Protein AF-A0AAN5D1J2-F1 (afdb_monomer_lite)

Foldseek 3Di:
DQPPPPDQADQDPDFQQQQAPFEEEEDEPQQDDPDVPDHGRCRPVVVVCVSNHYHYDDCVQCVCVDPPHPDPDHDPGQEYEYALRDDVVSVVVCVVVNHYYFYVSQVVSCNRNVHRDDCPPDLNRHRHSVDDDPPPPPPPDD

InterPro domains:
  IPR036420 BRCT domain superfamily [G3DSA:3.40.50.10190] (10-128)
  IPR036420 BRCT domain superfamily [SSF52113] (38-128)
  IPR047250 TP53-binding protein 1-like, second BRCT domain [cd17724] (18-114)
  IPR047252 TP53-binding protein 1-like [PTHR15321] (21-128)

Secondary structure (DSSP, 8-state):
--TTT-PPPPPPSSTT-TTTT-EEEEE-S--S-SSTTPPPHHHHHHHHHHHTT-EEEPTHHHHTT-TT----SPPS-SEEEE-TTS-HHHHHHHHHTT-EEE-HHHHHHHHHHTS---TTSSGGGSTTTTS-----------

pLDDT: mean 77.27, std 15.42, range [40.62, 95.0]

Organism: NCBI:txid1317129

Sequence (142 aa):
MGLLNGVIYPLPDVRGKLLVGRSIMVHSRMALPIKRGSTGFMQIWSPIVEWLGARVVSDTSLADWTPASNVTSLPDFEILLTDSSCPPEIVKKLKRARKEVVSSEWLIQSIIMGSCPDCSAHRRFRYDSGIEPAKKRTSRSR

Structure (mmCIF, N/CA/C/O backbone):
data_AF-A0AAN5D1J2-F1
#
_entry.id   AF-A0AAN5D1J2-F1
#
loop_
_atom_site.group_PDB
_atom_site.id
_atom_site.type_symbol
_atom_site.label_atom_id
_atom_site.label_alt_id
_atom_site.label_comp_id
_atom_site.label_asym_id
_atom_site.label_entity_id
_atom_site.label_seq_id
_atom_site.pdbx_PDB_ins_code
_atom_site.Cartn_x
_atom_site.Cartn_y
_atom_site.Cartn_z
_atom_site.occupancy
_atom_site.B_iso_or_equiv
_atom_site.auth_seq_id
_atom_site.auth_comp_id
_atom_site.auth_asym_id
_atom_site.auth_atom_id
_atom_site.pdbx_PDB_model_num
ATOM 1 N N . MET A 1 1 ? 14.492 -13.643 -7.191 1.00 53.06 1 MET A N 1
ATOM 2 C CA . MET A 1 1 ? 15.290 -13.179 -6.033 1.00 53.06 1 MET A CA 1
ATOM 3 C C . MET A 1 1 ? 14.499 -12.101 -5.308 1.00 53.06 1 MET A C 1
ATOM 5 O O . MET A 1 1 ? 14.251 -11.062 -5.906 1.00 53.06 1 MET A O 1
ATOM 9 N N . GLY A 1 2 ? 14.066 -12.347 -4.072 1.00 59.50 2 GLY A N 1
ATOM 10 C CA . GLY A 1 2 ? 13.480 -11.350 -3.183 1.00 59.50 2 GLY A CA 1
ATOM 11 C C . GLY A 1 2 ? 14.524 -10.298 -2.847 1.00 59.50 2 GLY A C 1
ATOM 12 O O . GLY A 1 2 ? 15.579 -10.626 -2.304 1.00 59.50 2 GLY A O 1
ATOM 13 N N . LEU A 1 3 ? 14.248 -9.035 -3.178 1.00 62.56 3 LEU A N 1
ATOM 14 C CA . LEU A 1 3 ? 15.239 -7.958 -3.028 1.00 62.56 3 LEU A CA 1
ATOM 15 C C . LEU A 1 3 ? 15.596 -7.691 -1.558 1.00 62.56 3 LEU A C 1
ATOM 17 O O . LEU A 1 3 ? 16.612 -7.060 -1.283 1.00 62.56 3 LEU A O 1
ATOM 21 N N . LEU A 1 4 ? 14.762 -8.149 -0.617 1.00 72.50 4 LEU A N 1
ATOM 22 C CA . LEU A 1 4 ? 14.917 -7.866 0.812 1.00 72.50 4 LEU A CA 1
ATOM 23 C C . LEU A 1 4 ? 15.449 -9.043 1.630 1.00 72.50 4 LEU A C 1
ATOM 25 O O . LEU A 1 4 ? 15.987 -8.819 2.709 1.00 72.50 4 LEU A O 1
ATOM 29 N N . ASN A 1 5 ? 15.311 -10.277 1.142 1.00 72.62 5 ASN A N 1
ATOM 30 C CA . ASN A 1 5 ? 15.690 -11.477 1.893 1.00 72.62 5 ASN A CA 1
ATOM 31 C C . ASN A 1 5 ? 16.656 -12.408 1.144 1.00 72.62 5 ASN A C 1
ATOM 33 O O . ASN A 1 5 ? 17.066 -13.418 1.704 1.00 72.62 5 ASN A O 1
ATOM 37 N N . GLY A 1 6 ? 17.010 -12.097 -0.108 1.00 70.31 6 GLY A N 1
ATOM 38 C CA . GLY A 1 6 ? 17.934 -12.905 -0.909 1.00 70.31 6 GLY A CA 1
ATOM 39 C C . GLY A 1 6 ? 17.389 -14.277 -1.324 1.00 70.31 6 GLY A C 1
ATOM 40 O O . GLY A 1 6 ? 18.133 -15.077 -1.882 1.00 70.31 6 GLY A O 1
ATOM 41 N N . VAL A 1 7 ? 16.105 -14.564 -1.081 1.00 77.25 7 VAL A N 1
ATOM 42 C CA . VAL A 1 7 ? 15.483 -15.857 -1.407 1.00 77.25 7 VAL A CA 1
ATOM 43 C C . VAL A 1 7 ? 15.076 -15.888 -2.879 1.00 77.25 7 VAL A C 1
ATOM 45 O O . VAL A 1 7 ? 14.521 -14.925 -3.410 1.00 77.25 7 VAL A O 1
ATOM 48 N N . ILE A 1 8 ? 15.324 -16.993 -3.578 1.00 74.06 8 ILE A N 1
ATOM 49 C CA . ILE A 1 8 ? 14.829 -17.175 -4.947 1.00 74.06 8 ILE A CA 1
ATOM 50 C C . ILE A 1 8 ? 13.361 -17.600 -4.880 1.00 74.06 8 ILE A C 1
ATOM 52 O O . ILE A 1 8 ? 13.044 -18.668 -4.371 1.00 74.06 8 ILE A O 1
ATOM 56 N N . TYR A 1 9 ? 12.479 -16.759 -5.417 1.00 68.62 9 TYR A N 1
ATOM 57 C CA . TYR A 1 9 ? 11.069 -17.078 -5.607 1.00 68.62 9 TYR A CA 1
ATOM 58 C C . TYR A 1 9 ? 10.828 -17.493 -7.062 1.00 68.62 9 TYR A C 1
ATOM 60 O O . TYR A 1 9 ? 11.345 -16.812 -7.959 1.00 68.62 9 TYR A O 1
ATOM 68 N N . PRO A 1 10 ? 10.091 -18.592 -7.307 1.00 66.00 10 PRO A N 1
ATOM 69 C CA . PRO A 1 10 ? 9.676 -18.964 -8.652 1.00 66.00 10 PRO A CA 1
ATOM 70 C C . PRO A 1 10 ? 8.722 -17.906 -9.215 1.00 66.00 10 PRO A C 1
ATOM 72 O O . PRO A 1 10 ? 7.989 -17.254 -8.470 1.00 66.00 10 PRO A O 1
ATOM 75 N N . LEU A 1 11 ? 8.738 -17.723 -10.537 1.00 60.28 11 LEU A N 1
ATOM 76 C CA . LEU A 1 11 ? 7.765 -16.853 -11.193 1.00 60.28 11 LEU A CA 1
ATOM 77 C C . LEU A 1 11 ? 6.359 -17.440 -10.981 1.00 60.28 11 LEU A C 1
ATOM 79 O O . LEU A 1 11 ? 6.189 -18.641 -11.180 1.00 60.28 11 LEU A O 1
ATOM 83 N N . PRO A 1 12 ? 5.361 -16.634 -10.584 1.00 60.44 12 PRO A N 1
ATOM 84 C CA . PRO A 1 12 ? 4.015 -17.146 -10.373 1.00 60.44 12 PRO A CA 1
ATOM 85 C C . PRO A 1 12 ? 3.421 -17.709 -11.673 1.00 60.44 12 PRO A C 1
ATOM 87 O O . PRO A 1 12 ? 3.466 -17.046 -12.712 1.00 60.44 12 PRO A O 1
ATOM 90 N N . ASP A 1 13 ? 2.814 -18.899 -11.589 1.00 62.19 13 ASP A N 1
ATOM 91 C CA . ASP A 1 13 ? 2.186 -19.602 -12.724 1.00 62.19 13 ASP A CA 1
ATOM 92 C C . ASP A 1 13 ? 0.983 -18.846 -13.307 1.00 62.19 13 ASP A C 1
ATOM 94 O O . ASP A 1 13 ? 0.659 -18.982 -14.487 1.00 62.19 13 ASP A O 1
ATOM 98 N N . VAL A 1 14 ? 0.319 -18.014 -12.495 1.00 63.28 14 VAL A N 1
ATOM 99 C CA . VAL A 1 14 ? -0.854 -17.237 -12.910 1.00 63.28 14 VAL A CA 1
ATOM 100 C C . VAL A 1 14 ? -0.576 -15.749 -12.745 1.00 63.28 14 VAL A C 1
ATOM 102 O O . VAL A 1 14 ? -0.521 -15.216 -11.636 1.00 63.28 14 VAL A O 1
ATOM 105 N N . ARG A 1 15 ? -0.425 -15.055 -13.874 1.00 62.84 15 ARG A N 1
ATOM 106 C CA . ARG A 1 15 ? -0.321 -13.592 -13.908 1.00 62.84 15 ARG A CA 1
ATOM 107 C C . ARG A 1 15 ? -1.688 -12.972 -13.594 1.00 62.84 15 ARG A C 1
ATOM 109 O O . ARG A 1 15 ? -2.707 -13.451 -14.082 1.00 62.84 15 ARG A O 1
ATOM 116 N N . GLY A 1 16 ? -1.706 -11.915 -12.782 1.00 62.97 16 GLY A N 1
ATOM 117 C CA . GLY A 1 16 ? -2.898 -11.082 -12.580 1.00 62.97 16 GLY A CA 1
ATOM 118 C C . GLY A 1 16 ? -3.926 -11.553 -11.540 1.00 62.97 16 GLY A C 1
ATOM 119 O O . GLY A 1 16 ? -5.069 -11.114 -11.593 1.00 62.97 16 GLY A O 1
ATOM 120 N N . LYS A 1 17 ? -3.561 -12.438 -10.597 1.00 77.44 17 LYS A N 1
ATOM 121 C CA . LYS A 1 17 ? -4.470 -12.874 -9.509 1.00 77.44 17 LYS A CA 1
ATOM 122 C C . LYS A 1 17 ? -4.016 -12.545 -8.084 1.00 77.44 17 LYS A C 1
ATOM 124 O O . LYS A 1 17 ? -4.693 -12.906 -7.128 1.00 77.44 17 LYS A O 1
ATOM 129 N N . LEU A 1 18 ? -2.880 -11.870 -7.931 1.00 86.12 18 LEU A N 1
ATOM 130 C CA . LEU A 1 18 ? -2.235 -11.652 -6.634 1.00 86.12 18 LEU A CA 1
ATOM 131 C C . LEU A 1 18 ? -3.099 -10.851 -5.646 1.00 86.12 18 LEU A C 1
ATOM 133 O O . LEU A 1 18 ? -3.021 -11.065 -4.438 1.00 86.12 18 LEU A O 1
ATOM 137 N N . LEU A 1 19 ? -3.899 -9.917 -6.161 1.00 89.56 19 LEU A N 1
ATOM 138 C CA . LEU A 1 19 ? -4.692 -8.978 -5.371 1.00 89.56 19 LEU A CA 1
ATOM 139 C C . LEU A 1 19 ? -6.203 -9.135 -5.598 1.00 89.56 19 LEU A C 1
ATOM 141 O O . LEU A 1 19 ? -6.970 -8.243 -5.241 1.00 89.56 19 LEU A O 1
ATOM 145 N N . VAL A 1 20 ? -6.641 -10.261 -6.170 1.00 87.88 20 VAL A N 1
ATOM 146 C CA . VAL A 1 20 ? -8.067 -10.528 -6.406 1.00 87.88 20 VAL A CA 1
ATOM 147 C C . VAL A 1 20 ? -8.846 -10.465 -5.096 1.00 87.88 20 VAL A C 1
ATOM 149 O O . VAL A 1 20 ? -8.451 -11.051 -4.091 1.00 87.88 20 VAL A O 1
ATOM 152 N N . GLY A 1 21 ? -9.961 -9.735 -5.124 1.00 86.44 21 GLY A N 1
ATOM 153 C CA . GLY A 1 21 ? -10.825 -9.524 -3.962 1.00 86.44 21 GLY A CA 1
ATOM 154 C C . GLY A 1 21 ? -10.356 -8.418 -3.018 1.00 86.44 21 GLY A C 1
ATOM 155 O O . GLY A 1 21 ? -11.096 -8.084 -2.099 1.00 86.44 21 GLY A O 1
ATOM 156 N N . ARG A 1 22 ? -9.184 -7.811 -3.252 1.00 90.62 22 ARG A N 1
ATOM 157 C CA . ARG A 1 22 ? -8.705 -6.684 -2.445 1.00 90.62 22 ARG A CA 1
ATOM 158 C C . ARG A 1 22 ? -9.089 -5.349 -3.043 1.00 90.62 22 ARG A C 1
ATOM 160 O O . ARG A 1 22 ? -9.074 -5.152 -4.260 1.00 90.62 22 ARG A O 1
ATOM 167 N N . SER A 1 23 ? -9.369 -4.407 -2.156 1.00 92.88 23 SER A N 1
ATOM 168 C CA . SER A 1 23 ? -9.610 -3.009 -2.494 1.00 92.88 23 SER A CA 1
ATOM 169 C C . SER A 1 23 ? -8.425 -2.165 -2.035 1.00 92.88 23 SER A C 1
ATOM 171 O O . SER A 1 23 ? -8.060 -2.153 -0.857 1.00 92.88 23 SER A O 1
ATOM 173 N N . ILE A 1 24 ? -7.785 -1.480 -2.980 1.00 93.75 24 ILE A N 1
ATOM 174 C CA . ILE A 1 24 ? -6.559 -0.722 -2.727 1.00 93.75 24 ILE A CA 1
ATOM 175 C C . ILE A 1 24 ? -6.742 0.707 -3.211 1.00 93.75 24 ILE A C 1
ATOM 177 O O . ILE A 1 24 ? -7.134 0.951 -4.349 1.00 93.75 24 ILE A O 1
ATOM 181 N N . MET A 1 25 ? -6.424 1.659 -2.347 1.00 91.94 25 MET A N 1
ATOM 182 C CA . MET A 1 25 ? -6.314 3.063 -2.713 1.00 91.94 25 MET A CA 1
ATOM 183 C C . MET A 1 25 ? -4.850 3.391 -2.992 1.00 91.94 25 MET A C 1
ATOM 185 O O . MET A 1 25 ? -3.978 3.030 -2.204 1.00 91.94 25 MET A O 1
ATOM 189 N N . VAL A 1 26 ? -4.576 4.082 -4.097 1.00 91.44 26 VAL A N 1
ATOM 190 C CA . VAL A 1 26 ? -3.232 4.564 -4.438 1.00 91.44 26 VAL A CA 1
ATOM 191 C C . VAL A 1 26 ? -3.229 6.079 -4.298 1.00 91.44 26 VAL A C 1
ATOM 193 O O . VAL A 1 26 ? -3.954 6.756 -5.019 1.00 91.44 26 VAL A O 1
ATOM 196 N N . HIS A 1 27 ? -2.411 6.607 -3.389 1.00 88.62 27 HIS A N 1
ATOM 197 C CA . HIS A 1 27 ? -2.318 8.045 -3.141 1.00 88.62 27 HIS A CA 1
ATOM 198 C C . HIS A 1 27 ? -0.866 8.501 -3.047 1.00 88.62 27 HIS A C 1
ATOM 200 O O . HIS A 1 27 ? -0.003 7.800 -2.523 1.00 88.62 27 HIS A O 1
ATOM 206 N N . SER A 1 28 ? -0.604 9.717 -3.512 1.00 86.38 28 SER A N 1
ATOM 207 C CA . SER A 1 28 ? 0.605 10.463 -3.178 1.00 86.38 28 SER A CA 1
ATOM 208 C C . SER A 1 28 ? 0.329 11.953 -3.346 1.00 86.38 28 SER A C 1
ATOM 210 O O . SER A 1 28 ? -0.233 12.379 -4.355 1.00 86.38 28 SER A O 1
ATOM 212 N N . ARG A 1 29 ? 0.789 12.774 -2.394 1.00 78.81 29 ARG A N 1
ATOM 213 C CA . ARG A 1 29 ? 0.789 14.240 -2.543 1.00 78.81 29 ARG A CA 1
ATOM 214 C C . ARG A 1 29 ? 1.880 14.724 -3.500 1.00 78.81 29 ARG A C 1
ATOM 216 O O . ARG A 1 29 ? 1.860 15.878 -3.914 1.00 78.81 29 ARG A O 1
ATOM 223 N N . MET A 1 30 ? 2.791 13.844 -3.913 1.00 68.81 30 MET A N 1
ATOM 224 C CA . MET A 1 30 ? 3.764 14.074 -4.984 1.00 68.81 30 MET A CA 1
ATOM 225 C C . MET A 1 30 ? 3.175 13.672 -6.348 1.00 68.81 30 MET A C 1
ATOM 227 O O . MET A 1 30 ? 3.822 13.012 -7.159 1.00 68.81 30 MET A O 1
ATOM 231 N N . ALA A 1 31 ? 1.918 14.056 -6.594 1.00 56.66 31 ALA A N 1
ATOM 232 C CA . ALA A 1 31 ? 1.168 13.705 -7.800 1.00 56.66 31 ALA A CA 1
ATOM 233 C C . ALA A 1 31 ? 1.755 14.324 -9.081 1.00 56.66 31 ALA A C 1
ATOM 235 O O . ALA A 1 31 ? 1.552 13.792 -10.172 1.00 56.66 31 ALA A O 1
ATOM 236 N N . LEU A 1 32 ? 2.491 15.434 -8.957 1.00 55.12 32 LEU A N 1
ATOM 237 C CA . LEU A 1 32 ? 3.087 16.117 -10.097 1.00 55.12 32 LEU A CA 1
ATOM 238 C C . LEU A 1 32 ? 4.492 15.581 -10.403 1.00 55.12 32 LEU A C 1
ATOM 240 O O . LEU A 1 32 ? 5.311 15.439 -9.490 1.00 55.12 32 LEU A O 1
ATOM 244 N N . PRO A 1 33 ? 4.806 15.354 -11.691 1.00 54.81 33 PRO A N 1
ATOM 245 C CA . PRO A 1 33 ? 6.166 15.139 -12.152 1.00 54.81 33 PRO A CA 1
ATOM 246 C C . PRO A 1 33 ? 7.087 16.238 -11.609 1.00 54.81 33 PRO A C 1
ATOM 248 O O . PRO A 1 33 ? 6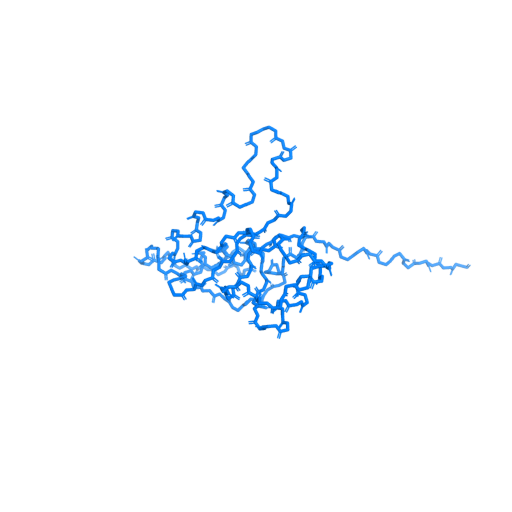.980 17.395 -12.009 1.00 54.81 33 PRO A O 1
ATOM 251 N N . ILE A 1 34 ? 8.018 15.896 -10.714 1.00 57.84 34 ILE A N 1
ATOM 252 C CA . ILE A 1 34 ? 9.017 16.860 -10.210 1.00 57.84 34 ILE A CA 1
ATOM 253 C C . ILE A 1 34 ? 9.922 17.327 -11.370 1.00 57.84 34 ILE A C 1
ATOM 255 O O . ILE A 1 34 ? 10.546 18.384 -11.309 1.00 57.84 34 ILE A O 1
ATOM 259 N N . LYS A 1 35 ? 9.980 16.545 -12.458 1.00 58.66 35 LYS A N 1
ATOM 260 C CA . LYS A 1 35 ? 10.706 16.845 -13.693 1.00 58.66 35 LYS A CA 1
ATOM 261 C C . LYS A 1 35 ? 9.797 16.624 -14.903 1.00 58.66 35 LYS A C 1
ATOM 263 O O . LYS A 1 35 ? 9.011 15.678 -14.923 1.00 58.66 35 LYS A O 1
ATOM 268 N N . ARG A 1 36 ? 9.945 17.445 -15.952 1.00 55.84 36 ARG A N 1
ATOM 269 C CA . ARG A 1 36 ? 9.312 17.175 -17.258 1.00 55.84 36 ARG A CA 1
ATOM 270 C C . ARG A 1 36 ? 9.694 15.761 -17.715 1.00 55.84 36 ARG A C 1
ATOM 272 O O . ARG A 1 36 ? 10.878 15.469 -17.843 1.00 55.84 36 ARG A O 1
ATOM 279 N N . GLY A 1 37 ? 8.694 14.904 -17.919 1.00 57.19 37 GLY A N 1
ATOM 280 C CA . GLY A 1 37 ? 8.873 13.517 -18.361 1.00 57.19 37 GLY A CA 1
ATOM 281 C C . GLY A 1 37 ? 8.892 12.446 -17.262 1.00 57.19 37 GLY A C 1
ATOM 282 O O . GLY A 1 37 ? 8.952 11.271 -17.605 1.00 57.19 37 GLY A O 1
ATOM 283 N N . SER A 1 38 ? 8.817 12.784 -15.965 1.00 62.44 38 SER A N 1
ATOM 284 C CA . SER A 1 38 ? 8.651 11.755 -14.921 1.00 62.44 38 SER A CA 1
ATOM 285 C C . SER A 1 38 ? 7.184 11.354 -14.756 1.00 62.44 38 SER A C 1
ATOM 287 O O . SER A 1 38 ? 6.321 12.220 -14.669 1.00 62.44 38 SER A O 1
ATOM 289 N N . THR A 1 39 ? 6.893 10.062 -14.658 1.00 70.38 39 THR A N 1
ATOM 290 C CA . THR A 1 39 ? 5.542 9.551 -14.382 1.00 70.38 39 THR A CA 1
ATOM 291 C C . THR A 1 39 ? 5.237 9.665 -12.886 1.00 70.38 39 THR A C 1
ATOM 293 O O . THR A 1 39 ? 6.065 9.288 -12.056 1.00 70.38 39 THR A O 1
ATOM 296 N N . GLY A 1 40 ? 4.074 10.217 -12.530 1.00 82.06 40 GLY A N 1
ATOM 297 C CA . GLY A 1 40 ? 3.663 10.369 -11.130 1.00 82.06 40 GLY A CA 1
ATOM 298 C C . GLY A 1 40 ? 3.385 9.021 -10.456 1.00 82.06 40 GLY A C 1
ATOM 299 O O . GLY A 1 40 ? 3.047 8.045 -11.124 1.00 82.06 40 GLY A O 1
ATOM 300 N N . PHE A 1 41 ? 3.483 8.968 -9.124 1.00 87.62 41 PHE A N 1
ATOM 301 C CA . PHE A 1 41 ? 3.313 7.734 -8.340 1.00 87.62 41 PHE A CA 1
ATOM 302 C C . PHE A 1 41 ? 2.018 6.982 -8.693 1.00 8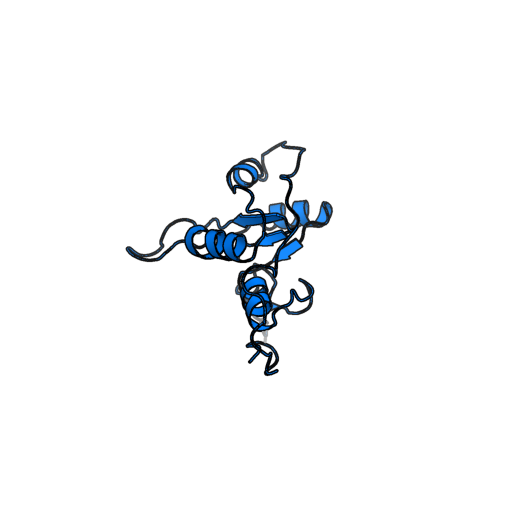7.62 41 PHE A C 1
ATOM 304 O O . PHE A 1 41 ? 2.048 5.797 -9.023 1.00 87.62 41 PHE A O 1
ATOM 311 N N . MET A 1 42 ? 0.883 7.684 -8.702 1.00 87.69 42 MET A N 1
ATOM 312 C CA . MET A 1 42 ? -0.422 7.083 -9.001 1.00 87.69 42 MET A CA 1
ATOM 313 C C . MET A 1 42 ? -0.512 6.549 -10.435 1.00 87.69 42 MET A C 1
ATOM 315 O O . MET A 1 42 ? -1.135 5.516 -10.661 1.00 87.69 42 MET A O 1
ATOM 319 N N . GLN A 1 43 ? 0.138 7.214 -11.392 1.00 87.19 43 GLN A N 1
ATOM 320 C CA . GLN A 1 43 ? 0.119 6.828 -12.803 1.00 87.19 43 GLN A CA 1
ATOM 321 C C . GLN A 1 43 ? 0.947 5.559 -13.068 1.00 87.19 43 GLN A C 1
ATOM 323 O O . GLN A 1 43 ? 0.664 4.838 -14.019 1.00 87.19 43 GLN A O 1
ATOM 328 N N . ILE A 1 44 ? 1.929 5.257 -12.213 1.00 89.19 44 ILE A N 1
ATOM 329 C CA . ILE A 1 44 ? 2.681 3.996 -12.255 1.00 89.19 44 ILE A CA 1
ATOM 330 C C . ILE A 1 44 ? 1.901 2.887 -11.545 1.00 89.19 44 ILE A C 1
ATOM 332 O O . ILE A 1 44 ? 1.705 1.811 -12.101 1.00 89.19 44 ILE A O 1
ATOM 336 N N . TRP A 1 45 ? 1.470 3.128 -10.304 1.00 92.25 45 TRP A N 1
ATOM 337 C CA . TRP A 1 45 ? 1.023 2.039 -9.434 1.00 92.25 45 TRP A CA 1
ATOM 338 C C . TRP A 1 45 ? -0.441 1.650 -9.605 1.00 92.25 45 TRP A C 1
ATOM 340 O O . TRP A 1 45 ? -0.747 0.469 -9.478 1.00 92.25 45 TRP A O 1
ATOM 350 N N . SER A 1 46 ? -1.333 2.586 -9.938 1.00 91.19 46 SER A N 1
ATOM 351 C CA . SER A 1 46 ? -2.754 2.269 -10.160 1.00 91.19 46 SER A CA 1
ATOM 352 C C . SER A 1 46 ? -2.965 1.197 -11.240 1.00 91.19 46 SER A C 1
ATOM 354 O O . SER A 1 46 ? -3.592 0.186 -10.923 1.00 91.19 46 SER A O 1
ATOM 356 N N . PRO A 1 47 ? -2.395 1.314 -12.462 1.00 91.12 47 PRO A N 1
ATOM 357 C CA . PRO A 1 47 ? -2.585 0.280 -13.483 1.00 91.12 47 PRO A CA 1
ATOM 358 C C . PRO A 1 47 ? -1.937 -1.056 -13.099 1.00 91.12 47 PRO A C 1
ATOM 360 O O . PRO A 1 47 ? -2.443 -2.109 -13.468 1.00 91.12 47 PRO A O 1
ATOM 363 N N . ILE A 1 48 ? -0.841 -1.044 -12.331 1.00 91.38 48 ILE A N 1
ATOM 364 C CA . ILE A 1 48 ? -0.202 -2.277 -11.844 1.00 91.38 48 ILE A CA 1
ATOM 365 C C . ILE A 1 48 ? -1.108 -2.986 -10.832 1.00 91.38 48 ILE A C 1
ATOM 367 O O . ILE A 1 48 ? -1.293 -4.196 -10.919 1.00 91.38 48 ILE A O 1
ATOM 371 N N . VAL A 1 49 ? -1.679 -2.249 -9.878 1.00 92.62 49 VAL A N 1
ATOM 372 C CA . VAL A 1 49 ? -2.601 -2.797 -8.872 1.00 92.62 49 VAL A CA 1
ATOM 373 C C . VAL A 1 49 ? -3.845 -3.389 -9.536 1.00 92.62 49 VAL A C 1
ATOM 375 O O . VAL A 1 49 ? -4.246 -4.501 -9.190 1.00 92.62 49 VAL A O 1
ATOM 378 N N . GLU A 1 50 ? -4.408 -2.687 -10.520 1.00 91.12 50 GLU A N 1
ATOM 379 C CA . GLU A 1 50 ? -5.547 -3.170 -11.305 1.00 91.12 50 GLU A CA 1
ATOM 380 C C . GLU A 1 50 ? -5.186 -4.427 -12.108 1.00 91.12 50 GLU A C 1
ATOM 382 O O . GLU A 1 50 ? -5.895 -5.430 -12.050 1.00 91.12 50 GLU A O 1
ATOM 387 N N . TRP A 1 51 ? -4.024 -4.437 -12.770 1.00 89.19 51 TRP A N 1
ATOM 388 C CA . TRP A 1 51 ? -3.526 -5.601 -13.509 1.00 89.19 51 TRP A CA 1
ATOM 389 C C . TRP A 1 51 ? -3.295 -6.832 -12.619 1.00 89.19 51 TRP A C 1
ATOM 391 O O . TRP A 1 51 ? -3.425 -7.967 -13.074 1.00 89.19 51 TRP A O 1
ATOM 401 N N . LEU A 1 52 ? -2.978 -6.628 -11.338 1.00 89.94 52 LEU A N 1
ATOM 402 C CA . LEU A 1 52 ? -2.837 -7.692 -10.339 1.00 89.94 52 LEU A CA 1
ATOM 403 C C . LEU A 1 52 ? -4.180 -8.199 -9.779 1.00 89.94 52 LEU A C 1
ATOM 405 O O . LEU A 1 52 ? -4.175 -9.123 -8.959 1.00 89.94 52 LEU A O 1
ATOM 409 N N . GLY A 1 53 ? -5.303 -7.626 -10.222 1.00 89.25 53 GLY A N 1
ATOM 410 C CA . GLY A 1 53 ? -6.662 -8.064 -9.909 1.00 89.25 53 GLY A CA 1
ATOM 411 C C . GLY A 1 53 ? -7.336 -7.325 -8.750 1.00 89.25 53 GLY A C 1
ATOM 412 O O . GLY A 1 53 ? -8.417 -7.739 -8.332 1.00 89.25 53 GLY A O 1
ATOM 413 N N . ALA A 1 5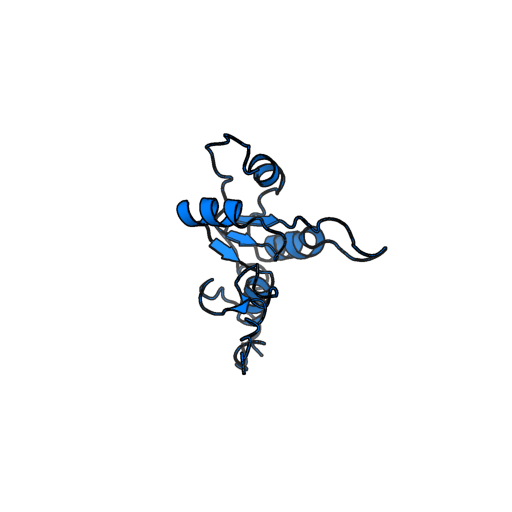4 ? -6.728 -6.262 -8.214 1.00 92.19 54 ALA A N 1
ATOM 414 C CA . ALA A 1 54 ? -7.344 -5.458 -7.158 1.00 92.19 54 ALA A CA 1
ATOM 415 C C . ALA A 1 54 ? -8.328 -4.424 -7.722 1.00 92.19 54 ALA A C 1
ATOM 417 O O . ALA A 1 54 ? -8.135 -3.872 -8.804 1.00 92.19 54 ALA A O 1
ATOM 418 N N . ARG A 1 55 ? -9.342 -4.079 -6.924 1.00 92.25 55 ARG A N 1
ATOM 419 C CA . ARG A 1 55 ? -10.190 -2.907 -7.166 1.00 92.25 55 ARG A CA 1
ATOM 420 C C . ARG A 1 55 ? -9.438 -1.653 -6.725 1.00 92.25 55 ARG A C 1
ATOM 422 O O . ARG A 1 55 ? -9.212 -1.466 -5.528 1.00 92.25 55 ARG A O 1
ATOM 429 N N . VAL A 1 56 ? -9.086 -0.783 -7.671 1.00 90.94 56 VAL A N 1
ATOM 430 C CA . VAL A 1 56 ? -8.470 0.516 -7.364 1.00 90.94 56 VAL A CA 1
ATOM 431 C C . VAL A 1 56 ? -9.552 1.512 -6.944 1.00 90.94 56 VAL A C 1
ATOM 433 O O . VAL A 1 56 ? -10.500 1.764 -7.685 1.00 90.94 56 VAL A O 1
ATOM 436 N N . VAL A 1 57 ? -9.424 2.074 -5.742 1.00 89.06 57 VAL A N 1
ATOM 437 C CA . VAL A 1 57 ? -10.346 3.091 -5.213 1.00 89.06 57 VAL A CA 1
ATOM 438 C C . VAL A 1 57 ? -9.782 4.482 -5.480 1.00 89.06 57 VAL A C 1
ATOM 440 O O . VAL A 1 57 ? -8.611 4.741 -5.204 1.00 89.06 57 VAL A O 1
ATOM 443 N N . SER A 1 58 ? -10.626 5.369 -6.013 1.00 78.75 58 SER A N 1
ATOM 444 C CA . SER A 1 58 ? -10.246 6.732 -6.398 1.00 78.75 58 SER A CA 1
ATOM 445 C C . SER A 1 58 ? -9.717 7.551 -5.222 1.00 78.75 58 SER A C 1
ATOM 447 O O . SER A 1 58 ? -10.329 7.602 -4.154 1.00 78.75 58 SER A O 1
ATOM 449 N N . ASP A 1 59 ? -8.630 8.276 -5.470 1.00 71.81 59 ASP A N 1
ATOM 450 C CA . ASP A 1 59 ? -7.982 9.167 -4.511 1.00 71.81 59 ASP A CA 1
ATOM 451 C C . ASP A 1 59 ? -8.810 10.417 -4.154 1.00 71.81 59 ASP A C 1
ATOM 453 O O . ASP A 1 59 ? -8.592 11.068 -3.132 1.00 71.81 59 ASP A O 1
ATOM 457 N N . THR A 1 60 ? -9.828 10.740 -4.956 1.00 65.62 60 THR A N 1
ATOM 458 C CA . THR A 1 60 ? -10.753 11.848 -4.661 1.00 65.62 60 THR A CA 1
ATOM 459 C C . THR A 1 60 ? -11.370 11.720 -3.269 1.00 65.62 60 THR A C 1
ATOM 461 O O . THR A 1 60 ? -11.548 12.717 -2.581 1.00 65.62 60 THR A O 1
ATOM 464 N N . SER A 1 61 ? -11.595 10.491 -2.801 1.00 60.34 61 SER A N 1
ATOM 465 C CA . SER A 1 61 ? -12.131 10.228 -1.466 1.00 60.34 61 SER A CA 1
ATOM 466 C C . SER A 1 61 ? -11.131 10.472 -0.324 1.00 60.34 61 SER A C 1
ATOM 468 O O . SER A 1 61 ? -11.552 10.574 0.826 1.00 60.34 61 SER A O 1
ATOM 470 N N . LEU A 1 62 ? -9.823 10.564 -0.601 1.00 64.25 62 LEU A N 1
ATOM 471 C CA . LEU A 1 62 ? -8.802 10.913 0.394 1.00 64.25 62 LEU A CA 1
ATOM 472 C C . LEU A 1 62 ? -8.551 12.428 0.461 1.00 64.25 62 LEU A C 1
ATOM 474 O O . LEU A 1 62 ? -8.188 12.947 1.518 1.00 64.25 62 LEU A O 1
ATOM 478 N N . ALA A 1 63 ? -8.782 13.159 -0.633 1.00 59.16 63 ALA A N 1
ATOM 479 C CA . ALA A 1 63 ? -8.762 14.624 -0.626 1.00 59.16 63 ALA A CA 1
ATOM 480 C C . ALA A 1 63 ? -9.832 15.196 0.322 1.00 59.16 63 ALA A C 1
ATOM 482 O O . ALA A 1 63 ? -9.580 16.168 1.031 1.00 59.16 63 ALA A O 1
ATOM 483 N N . ASP A 1 64 ? -10.973 14.514 0.435 1.00 58.91 64 ASP A N 1
ATOM 484 C CA . ASP A 1 64 ? -12.020 14.817 1.413 1.00 58.91 64 ASP A CA 1
ATOM 485 C C . ASP A 1 64 ? -11.613 14.478 2.857 1.00 58.91 64 ASP A C 1
ATOM 487 O O . ASP A 1 64 ? -12.320 14.819 3.798 1.00 58.91 64 ASP A O 1
ATOM 491 N N . TRP A 1 65 ? -10.468 13.824 3.067 1.00 62.41 65 TRP A N 1
ATOM 492 C CA . TRP A 1 65 ? -9.946 13.368 4.359 1.00 62.41 65 TRP A CA 1
ATOM 493 C C . TRP A 1 65 ? -8.829 14.271 4.906 1.00 62.41 65 TRP A C 1
ATOM 495 O O . TRP A 1 65 ? -7.887 13.819 5.568 1.00 62.41 65 TRP A O 1
ATOM 505 N N . THR A 1 66 ? -8.938 15.583 4.684 1.00 61.47 66 THR A N 1
ATOM 506 C CA . THR A 1 66 ? -8.040 16.555 5.326 1.00 61.47 66 THR A CA 1
ATOM 507 C C . THR A 1 66 ? -8.181 16.539 6.858 1.00 61.47 66 THR A C 1
ATOM 509 O O . THR A 1 66 ? -9.209 16.120 7.401 1.00 61.47 66 THR A O 1
ATOM 512 N N . PRO A 1 67 ? -7.170 17.021 7.609 1.00 56.12 67 PRO A N 1
ATOM 513 C CA . PRO A 1 67 ? -7.277 17.185 9.061 1.00 56.12 67 PRO A CA 1
ATOM 514 C C . PRO A 1 67 ? -8.478 18.039 9.498 1.00 56.12 67 PRO A C 1
ATOM 516 O O . PRO A 1 67 ? -8.997 17.820 10.586 1.00 56.12 67 PRO A O 1
ATOM 519 N N . ALA A 1 68 ? -8.917 18.968 8.642 1.00 55.50 68 ALA A N 1
ATOM 520 C CA . ALA A 1 68 ? -10.042 19.875 8.870 1.00 55.50 68 ALA A CA 1
ATOM 521 C C . ALA A 1 68 ? -11.404 19.308 8.429 1.00 55.50 68 ALA A C 1
ATOM 523 O O . ALA A 1 68 ? -12.431 19.944 8.649 1.00 55.50 68 ALA A O 1
ATOM 524 N N . SER A 1 69 ? -11.426 18.140 7.785 1.00 60.28 69 SER A N 1
ATOM 525 C CA . SER A 1 69 ? -12.659 17.543 7.289 1.00 60.28 69 SER A CA 1
ATOM 526 C C . SER A 1 69 ? -13.375 16.732 8.367 1.00 60.28 69 SER A C 1
ATOM 528 O O . SER A 1 69 ? -12.782 15.863 9.016 1.00 60.28 69 SER A O 1
ATOM 530 N N . ASN A 1 70 ? -14.678 16.990 8.500 1.00 55.47 70 ASN A N 1
ATOM 531 C CA . ASN A 1 70 ? -15.604 16.285 9.390 1.00 55.47 70 ASN A CA 1
ATOM 532 C C . ASN A 1 70 ? -16.165 14.993 8.764 1.00 55.47 70 ASN A C 1
ATOM 534 O O . ASN A 1 70 ? -17.107 14.407 9.301 1.00 55.47 70 ASN A O 1
ATOM 538 N N . VAL A 1 71 ? -15.623 14.548 7.621 1.00 60.81 71 VAL A N 1
ATOM 539 C CA . VAL A 1 71 ? -16.086 13.336 6.934 1.00 60.81 71 VAL A CA 1
ATOM 540 C C . VAL A 1 71 ? -15.932 12.129 7.858 1.00 60.81 71 VAL A C 1
ATOM 542 O O . VAL A 1 71 ? -14.837 11.761 8.283 1.00 60.81 71 VAL A O 1
ATOM 545 N N . THR A 1 72 ? -17.074 11.532 8.190 1.00 56.47 72 THR A N 1
ATOM 546 C CA . THR A 1 72 ? -17.189 10.438 9.163 1.00 56.47 72 THR A CA 1
ATOM 547 C C . THR A 1 72 ? -17.066 9.065 8.495 1.00 56.47 72 THR A C 1
ATOM 549 O O . THR A 1 72 ? -16.676 8.095 9.142 1.00 56.47 72 THR A O 1
ATOM 552 N N . SER A 1 73 ? -17.360 8.971 7.193 1.00 62.78 73 SER A N 1
ATOM 553 C CA . SER A 1 73 ? -17.300 7.727 6.423 1.00 62.78 73 SER A CA 1
ATOM 554 C C . SER A 1 73 ? -15.957 7.564 5.719 1.00 62.78 73 SER A C 1
ATOM 556 O O . SER A 1 73 ? -15.546 8.399 4.910 1.00 62.78 73 SER A O 1
ATOM 558 N N . LEU A 1 74 ? -15.281 6.459 6.014 1.00 67.44 74 LEU A N 1
ATOM 559 C CA . LEU A 1 74 ? -14.067 6.058 5.317 1.00 67.44 74 LEU A CA 1
ATOM 560 C C . LEU A 1 74 ? -14.376 5.584 3.900 1.00 67.44 74 LEU A C 1
ATOM 562 O O . LEU A 1 74 ? -15.385 4.905 3.709 1.00 67.44 74 LEU A O 1
ATOM 566 N N . PRO A 1 75 ? -13.480 5.832 2.933 1.00 71.62 75 PRO A N 1
ATOM 567 C CA . PRO A 1 75 ? -13.601 5.212 1.628 1.00 71.62 75 PRO A CA 1
ATOM 568 C C . PRO A 1 75 ? -13.447 3.689 1.766 1.00 71.62 75 PRO A C 1
ATOM 570 O O . PRO A 1 75 ? -12.687 3.194 2.608 1.00 71.62 75 PRO A O 1
ATOM 573 N N . ASP A 1 76 ? -14.183 2.946 0.948 1.00 83.62 76 ASP A N 1
ATOM 574 C CA . ASP A 1 76 ? -14.267 1.484 0.986 1.00 83.62 76 ASP A CA 1
ATOM 575 C C . ASP A 1 76 ? -13.034 0.820 0.342 1.00 83.62 76 ASP A C 1
ATOM 577 O O . ASP A 1 76 ? -13.065 0.385 -0.808 1.00 83.62 76 ASP A O 1
ATOM 581 N N . PHE A 1 77 ? -11.916 0.821 1.075 1.00 90.50 77 PHE A N 1
ATOM 582 C CA . PHE A 1 77 ? -10.679 0.111 0.731 1.00 90.50 77 PHE A CA 1
ATOM 583 C C . PHE A 1 77 ? -10.037 -0.590 1.936 1.00 90.50 77 PHE A C 1
ATOM 585 O O . PHE A 1 77 ? -10.219 -0.167 3.077 1.00 90.50 77 PHE A O 1
ATOM 592 N N . GLU A 1 78 ? -9.217 -1.606 1.702 1.00 91.88 78 GLU A N 1
ATOM 593 C CA . GLU A 1 78 ? -8.484 -2.330 2.751 1.00 91.88 78 GLU A CA 1
ATOM 594 C C . GLU A 1 78 ? -7.059 -1.801 2.939 1.00 91.88 78 GLU A C 1
ATOM 596 O O . GLU A 1 78 ? -6.579 -1.678 4.068 1.00 91.88 78 GLU A O 1
ATOM 601 N N . ILE A 1 79 ? -6.387 -1.465 1.833 1.00 93.38 79 ILE A N 1
ATOM 602 C CA . ILE A 1 79 ? -4.971 -1.081 1.818 1.00 93.38 79 ILE A CA 1
ATOM 603 C C . ILE A 1 79 ? -4.797 0.293 1.165 1.00 93.38 79 ILE A C 1
ATOM 605 O O . ILE A 1 79 ? -5.272 0.527 0.055 1.00 93.38 79 ILE A O 1
ATOM 609 N N . LEU A 1 80 ? -4.079 1.196 1.832 1.00 93.44 80 LEU A N 1
ATOM 610 C CA . LEU A 1 80 ? -3.555 2.422 1.239 1.00 93.44 80 LEU A CA 1
ATOM 611 C C . LEU A 1 80 ? -2.111 2.190 0.784 1.00 93.44 80 LEU A C 1
ATOM 613 O O . LEU A 1 80 ? -1.219 1.996 1.612 1.00 93.44 80 LEU A O 1
ATOM 617 N N . LEU A 1 81 ? -1.878 2.269 -0.522 1.00 93.62 81 LEU A N 1
ATOM 618 C CA . LEU A 1 81 ? -0.555 2.306 -1.129 1.00 93.62 81 LEU A CA 1
ATOM 619 C C . LEU A 1 81 ? -0.117 3.766 -1.295 1.00 93.62 81 LEU A C 1
ATOM 621 O O . LEU A 1 81 ? -0.691 4.503 -2.096 1.00 93.62 81 LEU A O 1
ATOM 625 N N . THR A 1 82 ? 0.894 4.188 -0.540 1.00 92.19 82 THR A N 1
ATOM 626 C CA . THR A 1 82 ? 1.336 5.589 -0.505 1.00 92.19 82 THR A CA 1
ATOM 627 C C . THR A 1 82 ? 2.830 5.726 -0.230 1.00 92.19 82 THR A C 1
ATOM 629 O O . THR A 1 82 ? 3.501 4.784 0.183 1.00 92.19 82 THR A O 1
ATOM 632 N N . ASP A 1 83 ? 3.369 6.921 -0.446 1.00 89.94 83 ASP A N 1
ATOM 633 C CA . ASP A 1 83 ? 4.739 7.289 -0.090 1.00 89.94 83 ASP A CA 1
ATOM 634 C C . ASP A 1 83 ? 4.800 8.177 1.169 1.00 89.94 83 ASP A C 1
ATOM 636 O O . ASP A 1 83 ? 3.791 8.446 1.834 1.00 89.94 83 ASP A O 1
ATOM 640 N N . SER A 1 84 ? 6.004 8.658 1.482 1.00 87.94 84 SER A N 1
ATOM 641 C CA . SER A 1 84 ? 6.314 9.500 2.639 1.00 87.94 84 SER A CA 1
ATOM 642 C C . SER A 1 84 ? 5.601 10.854 2.640 1.00 87.94 84 SER A C 1
ATOM 644 O O . SER A 1 84 ? 5.609 11.548 3.658 1.00 87.94 84 SER A O 1
ATOM 646 N N . SER A 1 85 ? 4.955 11.231 1.534 1.00 85.50 85 SER A N 1
ATOM 647 C CA . SER A 1 85 ? 4.148 12.440 1.465 1.00 85.50 85 SER A CA 1
ATOM 648 C C . SER A 1 85 ? 2.801 12.289 2.181 1.00 85.50 85 SER A C 1
ATOM 650 O O . SER A 1 85 ? 2.156 13.299 2.456 1.00 85.50 85 SER A O 1
ATOM 652 N N . CYS A 1 86 ? 2.363 11.080 2.549 1.00 86.69 86 CYS A N 1
ATOM 653 C CA . CYS A 1 86 ? 1.107 10.877 3.278 1.00 86.69 86 CYS A CA 1
ATOM 654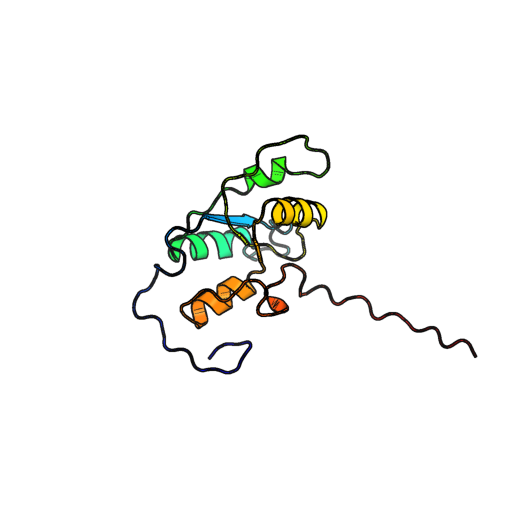 C C . CYS A 1 86 ? 1.124 11.546 4.669 1.00 86.69 86 CYS A C 1
ATOM 656 O O . CYS A 1 86 ? 2.068 11.338 5.438 1.00 86.69 86 CYS A O 1
ATOM 658 N N . PRO A 1 87 ? 0.103 12.346 5.045 1.00 85.12 87 PRO A N 1
ATOM 659 C CA . PRO A 1 87 ? 0.068 12.964 6.365 1.00 85.12 87 PRO A CA 1
ATOM 660 C C . PRO A 1 87 ? -0.057 11.909 7.479 1.00 85.12 87 PRO A C 1
ATOM 662 O O . PRO A 1 87 ? -0.959 11.068 7.418 1.00 85.12 87 PRO A O 1
ATOM 665 N N . PRO A 1 88 ? 0.737 11.996 8.565 1.00 85.50 88 PRO A N 1
ATOM 666 C CA . PRO A 1 88 ? 0.643 11.067 9.694 1.00 85.50 88 PRO A CA 1
ATOM 667 C C . PRO A 1 88 ? -0.753 10.993 10.328 1.00 85.50 88 PRO A C 1
ATOM 669 O O . PRO A 1 88 ? -1.152 9.940 10.819 1.00 85.50 88 PRO A O 1
ATOM 672 N N . GLU A 1 89 ? -1.515 12.090 10.304 1.00 84.25 89 GLU A N 1
ATOM 673 C CA . GLU A 1 89 ? -2.883 12.128 10.832 1.00 84.25 89 GLU A CA 1
ATOM 674 C C . GLU A 1 89 ? -3.853 11.258 10.020 1.00 84.25 89 GLU A C 1
ATOM 676 O O . GLU A 1 89 ? -4.678 10.558 10.608 1.00 84.25 89 GLU A O 1
ATOM 681 N N . ILE A 1 90 ? -3.711 11.215 8.689 1.00 83.94 90 ILE A N 1
ATOM 682 C CA . ILE A 1 90 ? -4.493 10.304 7.839 1.00 83.94 90 ILE A CA 1
ATOM 683 C C . ILE A 1 90 ? -4.138 8.858 8.185 1.00 83.94 90 ILE A C 1
ATOM 685 O O . ILE A 1 90 ? -5.025 8.045 8.437 1.00 83.94 90 ILE A O 1
ATOM 689 N N . VAL A 1 91 ? -2.845 8.552 8.309 1.00 87.25 91 VAL A N 1
ATOM 690 C CA . VAL A 1 91 ? -2.374 7.207 8.674 1.00 87.25 91 VAL A CA 1
ATOM 691 C C . VAL A 1 91 ? -2.921 6.759 10.027 1.00 87.25 91 VAL A C 1
ATOM 693 O O . VAL A 1 91 ? -3.378 5.625 10.160 1.00 87.25 91 VAL A O 1
ATOM 696 N N . LYS A 1 92 ? -2.935 7.639 11.036 1.00 86.25 92 LYS A N 1
ATOM 697 C CA . LYS A 1 92 ? -3.538 7.337 12.343 1.00 86.25 92 LYS A CA 1
ATOM 698 C C . LYS A 1 92 ? -5.026 7.015 12.221 1.00 86.25 92 LYS A C 1
ATOM 700 O O . LYS A 1 92 ? -5.475 6.047 12.835 1.00 86.25 92 LYS A O 1
ATOM 705 N N . LYS A 1 93 ? -5.790 7.797 11.448 1.00 84.38 93 LYS A N 1
ATOM 706 C CA . LYS A 1 93 ? -7.224 7.540 11.242 1.00 84.38 93 LYS A CA 1
ATOM 707 C C . LYS A 1 93 ? -7.457 6.193 10.541 1.00 84.38 93 LYS A C 1
ATOM 709 O O . LYS A 1 93 ? -8.289 5.416 10.999 1.00 84.38 93 LYS A O 1
ATOM 714 N N . LEU A 1 94 ? -6.681 5.879 9.502 1.00 87.19 94 LEU A N 1
ATOM 715 C CA . LEU A 1 94 ? -6.779 4.610 8.767 1.00 87.19 94 LEU A CA 1
ATOM 716 C C . LEU A 1 94 ? -6.442 3.399 9.640 1.00 87.19 94 LEU A C 1
ATOM 718 O O . LEU A 1 94 ? -7.200 2.432 9.667 1.00 87.19 94 LEU A O 1
ATOM 722 N N . LYS A 1 95 ? -5.375 3.486 10.441 1.00 87.62 95 LYS A N 1
ATOM 723 C CA . LYS A 1 95 ? -5.008 2.421 11.384 1.00 87.62 95 LYS A CA 1
ATOM 724 C C . LYS A 1 95 ? -6.086 2.169 12.437 1.00 87.62 95 LYS A C 1
ATOM 726 O O . LYS A 1 95 ? -6.369 1.018 12.752 1.00 87.62 95 LYS A O 1
ATOM 731 N N . ARG A 1 96 ? -6.730 3.222 12.960 1.00 87.00 96 ARG A N 1
ATOM 732 C CA . ARG A 1 96 ? -7.877 3.075 13.883 1.00 87.00 96 ARG A CA 1
ATOM 733 C C . ARG A 1 96 ? -9.043 2.330 13.239 1.00 87.00 96 ARG A C 1
ATOM 735 O O . ARG A 1 96 ? -9.756 1.610 13.926 1.00 87.00 96 ARG A O 1
ATOM 742 N N . ALA A 1 97 ? -9.194 2.468 11.929 1.00 85.38 97 ALA A N 1
ATOM 743 C CA . ALA A 1 97 ? -10.188 1.758 11.144 1.00 85.38 97 ALA A CA 1
ATOM 744 C C . ALA A 1 97 ? -9.727 0.392 10.622 1.00 85.38 97 ALA A C 1
ATOM 746 O O . ALA A 1 97 ? -10.396 -0.178 9.764 1.00 85.38 97 ALA A O 1
ATOM 747 N N . ARG A 1 98 ? -8.595 -0.127 11.123 1.00 88.69 98 ARG A N 1
ATOM 748 C CA . ARG A 1 98 ? -8.002 -1.408 10.707 1.00 88.69 98 ARG A CA 1
ATOM 749 C C . ARG A 1 98 ? -7.684 -1.486 9.208 1.00 88.69 98 ARG A C 1
ATOM 751 O O . ARG A 1 98 ? -7.724 -2.564 8.629 1.00 88.69 98 ARG A O 1
ATOM 758 N N . LYS A 1 99 ? -7.370 -0.347 8.587 1.00 91.06 99 LYS A N 1
ATOM 759 C CA . LYS A 1 99 ? -6.855 -0.285 7.215 1.00 91.06 99 LYS A CA 1
ATOM 760 C C . LYS A 1 99 ? -5.334 -0.294 7.245 1.00 91.06 99 LYS A C 1
ATOM 762 O O . LYS A 1 99 ? -4.718 0.370 8.086 1.00 91.06 99 LYS A O 1
ATOM 767 N N . GLU A 1 100 ? -4.741 -1.014 6.304 1.00 93.62 100 GLU A N 1
ATOM 768 C CA . GLU A 1 100 ? -3.292 -1.112 6.172 1.00 93.62 100 GLU A CA 1
ATOM 769 C C . GLU A 1 100 ? -2.735 0.075 5.385 1.00 93.62 100 GLU A C 1
ATOM 771 O O . GLU A 1 100 ? -3.377 0.593 4.472 1.00 93.62 100 GLU A O 1
ATOM 776 N N . VAL A 1 101 ? -1.527 0.521 5.736 1.00 93.19 101 VAL A N 1
ATOM 777 C CA . VAL A 1 101 ? -0.841 1.621 5.041 1.00 93.19 101 VAL A CA 1
ATOM 778 C C . VAL A 1 101 ? 0.569 1.181 4.693 1.00 93.19 101 VAL A C 1
ATOM 780 O O . VAL A 1 101 ? 1.394 0.973 5.587 1.00 93.19 101 VAL A O 1
ATOM 783 N N . VAL A 1 102 ? 0.848 1.072 3.397 1.00 95.00 102 VAL A N 1
ATOM 784 C CA . VAL A 1 102 ? 2.078 0.475 2.870 1.00 95.00 102 VAL A CA 1
ATOM 785 C C . VAL A 1 102 ? 2.729 1.330 1.786 1.00 95.00 102 VAL A C 1
ATOM 787 O O . VAL A 1 102 ? 2.086 2.165 1.152 1.00 95.00 102 VAL A O 1
ATOM 790 N N . SER A 1 103 ? 4.024 1.110 1.575 1.00 94.50 103 SER A N 1
ATOM 791 C CA . SER A 1 103 ? 4.816 1.685 0.488 1.00 94.50 103 SER A CA 1
ATOM 792 C C . SER A 1 103 ? 4.739 0.844 -0.787 1.00 94.50 103 SER A C 1
ATOM 794 O O . SER A 1 103 ? 4.363 -0.331 -0.762 1.00 94.50 103 SER A O 1
ATOM 796 N N . SER A 1 104 ? 5.201 1.411 -1.904 1.00 93.44 104 SER A N 1
ATOM 797 C CA . SER A 1 104 ? 5.398 0.670 -3.158 1.00 93.44 104 SER A CA 1
ATOM 798 C C . SER A 1 104 ? 6.291 -0.565 -3.009 1.00 93.44 104 SER A C 1
ATOM 800 O O . SER A 1 104 ? 6.125 -1.525 -3.754 1.00 93.44 104 SER A O 1
ATOM 802 N N . GLU A 1 105 ? 7.204 -0.590 -2.032 1.00 93.19 105 GLU A N 1
ATOM 803 C CA . GLU A 1 105 ? 8.075 -1.745 -1.790 1.00 93.19 105 GLU A CA 1
ATOM 804 C C . GLU A 1 105 ? 7.282 -2.995 -1.390 1.00 93.19 105 GLU A C 1
ATOM 806 O O . GLU A 1 105 ? 7.636 -4.098 -1.800 1.00 93.19 105 GLU A O 1
ATOM 811 N N . TRP A 1 106 ? 6.191 -2.843 -0.632 1.00 94.69 106 TRP A N 1
ATOM 812 C CA . TRP A 1 106 ? 5.325 -3.974 -0.289 1.00 94.69 106 TRP A CA 1
ATOM 813 C C . TRP A 1 106 ? 4.712 -4.600 -1.544 1.00 94.69 106 TRP A C 1
ATOM 815 O O . TRP A 1 106 ? 4.701 -5.823 -1.691 1.00 94.69 106 TRP A O 1
ATOM 825 N N . LEU A 1 107 ? 4.268 -3.765 -2.487 1.00 93.31 107 LEU A N 1
ATOM 826 C CA . LEU A 1 107 ? 3.712 -4.229 -3.755 1.00 93.31 107 LEU A CA 1
ATOM 827 C C . LEU A 1 107 ? 4.784 -4.900 -4.625 1.00 93.31 107 LEU A C 1
ATOM 829 O O . LEU A 1 107 ? 4.550 -5.985 -5.149 1.00 93.31 107 LEU A O 1
ATOM 833 N N . ILE A 1 108 ? 5.976 -4.301 -4.722 1.00 91.88 108 ILE A N 1
ATOM 834 C CA . ILE A 1 108 ? 7.118 -4.869 -5.456 1.00 91.88 108 ILE A CA 1
ATOM 835 C C . ILE A 1 108 ? 7.477 -6.252 -4.904 1.00 91.88 108 ILE A C 1
ATOM 837 O O . ILE A 1 108 ? 7.581 -7.207 -5.673 1.00 91.88 108 ILE A O 1
ATOM 841 N N . GLN A 1 109 ? 7.624 -6.391 -3.583 1.00 89.19 109 GLN A N 1
ATOM 842 C CA . GLN A 1 109 ? 7.902 -7.698 -2.986 1.00 89.19 109 GLN A CA 1
ATOM 843 C C . GLN A 1 109 ? 6.753 -8.673 -3.193 1.00 89.19 109 GLN A C 1
ATOM 845 O O . GLN A 1 109 ? 7.015 -9.834 -3.486 1.00 89.19 109 GLN A O 1
ATOM 850 N N . SER A 1 110 ? 5.502 -8.213 -3.122 1.00 90.12 110 SER A N 1
ATOM 851 C CA . SER A 1 110 ? 4.353 -9.081 -3.374 1.00 90.12 110 SER A CA 1
ATOM 852 C C . SER A 1 110 ? 4.403 -9.692 -4.779 1.00 90.12 110 SER A C 1
ATOM 854 O O . SER A 1 110 ? 4.160 -10.885 -4.953 1.00 90.12 110 SER A O 1
ATOM 856 N N . ILE A 1 111 ? 4.778 -8.889 -5.782 1.00 88.31 111 ILE A N 1
ATOM 857 C CA . ILE A 1 111 ? 4.956 -9.342 -7.168 1.00 88.31 111 ILE A CA 1
ATOM 858 C C . ILE A 1 111 ? 6.100 -10.356 -7.263 1.00 88.31 111 ILE A C 1
ATOM 860 O O . ILE A 1 111 ? 5.933 -11.413 -7.867 1.00 88.31 111 I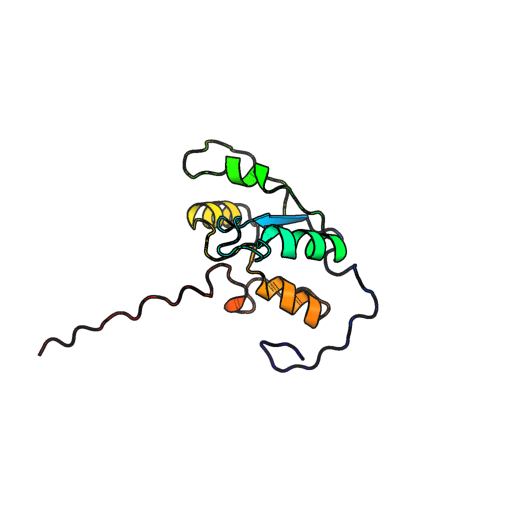LE A O 1
ATOM 864 N N . ILE A 1 112 ? 7.252 -10.056 -6.656 1.00 85.81 112 ILE A N 1
ATOM 865 C CA . ILE A 1 112 ? 8.436 -10.928 -6.703 1.00 85.81 112 ILE A CA 1
ATOM 866 C C . ILE A 1 112 ? 8.177 -12.268 -6.008 1.00 85.81 112 ILE A C 1
ATOM 868 O O . ILE A 1 112 ? 8.629 -13.303 -6.488 1.00 85.81 112 ILE A O 1
ATOM 872 N N . MET A 1 113 ? 7.475 -12.246 -4.877 1.00 85.19 113 MET A N 1
ATOM 873 C CA . MET A 1 113 ? 7.174 -13.424 -4.065 1.00 85.19 113 MET A CA 1
ATOM 874 C C . MET A 1 113 ? 5.994 -14.239 -4.604 1.00 85.19 113 MET A C 1
ATOM 876 O O . MET A 1 113 ? 5.761 -15.346 -4.124 1.00 85.19 113 MET A O 1
ATOM 880 N N . GLY A 1 114 ? 5.202 -13.680 -5.525 1.00 84.75 114 GLY A N 1
ATOM 881 C CA . GLY A 1 114 ? 3.937 -14.272 -5.970 1.00 84.75 114 GLY A CA 1
ATOM 882 C C . GLY A 1 114 ? 2.881 -14.393 -4.862 1.00 84.75 114 GLY A C 1
ATOM 883 O O . GLY A 1 114 ? 1.891 -15.097 -5.031 1.00 84.75 114 GLY A O 1
ATOM 884 N N . SER A 1 115 ? 3.086 -13.730 -3.723 1.00 86.88 115 SER A N 1
ATOM 885 C CA . SER A 1 115 ? 2.213 -13.745 -2.547 1.00 86.88 115 SER A CA 1
ATOM 886 C C . SER A 1 115 ? 2.358 -12.431 -1.791 1.00 86.88 115 SER A C 1
ATOM 888 O O . SER A 1 115 ? 3.400 -11.787 -1.863 1.00 86.88 115 SER A O 1
ATOM 890 N N . CYS A 1 116 ? 1.323 -12.012 -1.067 1.00 89.06 116 CYS A N 1
ATOM 891 C CA . CYS A 1 116 ? 1.379 -10.772 -0.299 1.00 89.06 116 CYS A CA 1
ATOM 892 C C . CYS A 1 116 ? 1.896 -11.037 1.117 1.00 89.06 116 CYS A C 1
ATOM 894 O O . CYS A 1 116 ? 1.179 -11.674 1.894 1.00 89.06 116 CYS A O 1
ATOM 896 N N . PRO A 1 117 ? 3.104 -10.559 1.467 1.00 88.56 117 PRO A N 1
ATOM 897 C CA . PRO A 1 117 ? 3.616 -10.679 2.820 1.00 88.56 117 PRO A CA 1
ATOM 898 C C . PRO A 1 117 ? 2.808 -9.798 3.777 1.00 88.56 117 PRO A C 1
ATOM 900 O O . PRO A 1 117 ? 2.131 -8.852 3.363 1.00 88.56 117 PRO A O 1
ATOM 903 N N . ASP A 1 118 ? 2.931 -10.074 5.071 1.00 90.00 118 ASP A N 1
ATOM 904 C CA . ASP A 1 118 ? 2.385 -9.205 6.110 1.00 90.00 118 ASP A CA 1
ATOM 905 C C . ASP A 1 118 ? 2.939 -7.772 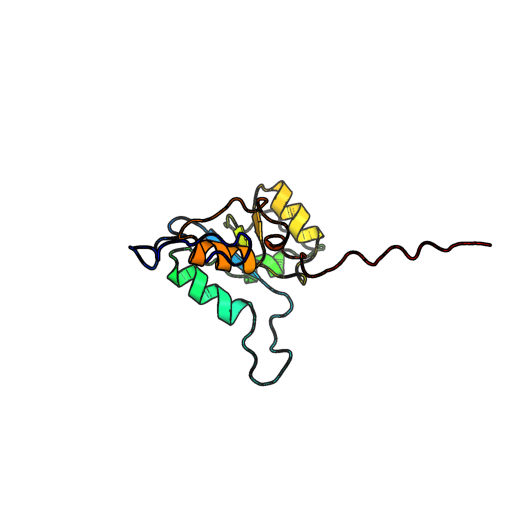5.958 1.00 90.00 118 ASP A C 1
ATOM 907 O O . ASP A 1 118 ? 4.141 -7.565 5.758 1.00 90.00 118 ASP A O 1
ATOM 911 N N . CYS A 1 119 ? 2.056 -6.772 6.034 1.00 89.69 119 CYS A N 1
ATOM 912 C CA . CYS A 1 119 ? 2.388 -5.356 5.852 1.00 89.69 119 CYS A CA 1
ATOM 913 C C . CYS A 1 119 ? 3.426 -4.844 6.868 1.00 89.69 119 CYS A C 1
ATOM 915 O O . CYS A 1 119 ? 4.137 -3.874 6.601 1.00 89.69 119 CYS A O 1
ATOM 917 N N . SER A 1 120 ? 3.551 -5.508 8.018 1.00 87.81 120 SER A N 1
ATOM 918 C CA . SER A 1 120 ? 4.517 -5.217 9.076 1.00 87.81 120 SER A CA 1
ATOM 919 C C . SER A 1 120 ? 5.793 -6.068 9.010 1.00 87.81 120 SER A C 1
ATOM 921 O O . SER A 1 120 ? 6.748 -5.772 9.731 1.00 87.81 120 SER A O 1
ATOM 923 N N . ALA A 1 121 ? 5.869 -7.065 8.115 1.00 87.75 121 ALA A N 1
ATOM 924 C CA . ALA A 1 121 ? 6.988 -8.014 8.052 1.00 87.75 121 ALA A CA 1
ATOM 925 C C . ALA A 1 121 ? 8.345 -7.372 7.734 1.00 87.75 121 ALA A C 1
ATOM 927 O O . ALA A 1 121 ? 9.390 -7.947 8.039 1.00 87.75 121 ALA A O 1
ATOM 928 N N . HIS A 1 122 ? 8.363 -6.193 7.107 1.00 88.81 122 HIS A N 1
ATOM 929 C CA . HIS A 1 122 ? 9.609 -5.516 6.780 1.00 88.81 122 HIS A CA 1
ATOM 930 C C . HIS A 1 122 ? 9.506 -3.997 6.913 1.00 88.81 122 HIS A C 1
ATOM 932 O O . HIS A 1 122 ? 8.574 -3.366 6.420 1.00 88.81 122 HIS A O 1
ATOM 938 N N . ARG A 1 123 ? 10.541 -3.368 7.488 1.00 87.75 123 ARG A N 1
ATOM 939 C CA . ARG A 1 123 ? 10.584 -1.910 7.722 1.00 87.75 123 ARG A CA 1
ATOM 940 C C . ARG A 1 123 ? 10.356 -1.065 6.465 1.00 87.75 123 ARG A C 1
ATOM 942 O O . ARG A 1 123 ? 9.814 0.028 6.561 1.00 87.75 123 ARG A O 1
ATOM 949 N N . ARG A 1 124 ? 10.765 -1.564 5.291 1.00 87.62 124 ARG A N 1
ATOM 950 C CA . ARG A 1 124 ? 10.587 -0.865 4.002 1.00 87.62 124 ARG A CA 1
ATOM 951 C C . ARG A 1 124 ? 9.150 -0.876 3.485 1.00 87.62 124 ARG A C 1
ATOM 953 O O . ARG A 1 124 ? 8.828 -0.047 2.646 1.00 87.62 124 ARG A O 1
ATOM 960 N N . PHE A 1 125 ? 8.287 -1.753 3.999 1.00 91.75 125 PHE A N 1
ATOM 961 C CA . PHE A 1 125 ? 6.858 -1.739 3.670 1.00 91.75 125 PHE A CA 1
ATOM 962 C C . PHE A 1 125 ? 6.151 -0.537 4.282 1.00 91.75 125 PHE A C 1
ATOM 964 O O . PHE A 1 125 ? 5.083 -0.154 3.823 1.00 91.75 125 PHE A O 1
ATOM 971 N N . ARG A 1 126 ? 6.766 0.115 5.271 1.00 90.44 126 ARG A N 1
ATOM 972 C CA . ARG A 1 126 ? 6.260 1.360 5.832 1.00 90.44 126 ARG A CA 1
ATOM 973 C C . ARG A 1 126 ? 6.378 2.491 4.803 1.00 90.44 126 ARG A C 1
ATOM 975 O O . ARG A 1 126 ? 7.445 2.700 4.218 1.00 90.44 126 ARG A O 1
ATOM 982 N N . TYR A 1 127 ? 5.287 3.232 4.617 1.00 86.94 127 TYR A N 1
ATOM 983 C CA . TYR A 1 127 ? 5.168 4.336 3.654 1.00 86.94 127 TYR A CA 1
ATOM 984 C C . TYR A 1 127 ? 6.231 5.440 3.819 1.00 86.94 127 TYR A C 1
ATOM 986 O O . TYR A 1 127 ? 6.645 6.055 2.845 1.00 86.94 127 TYR A O 1
ATOM 994 N N . ASP A 1 128 ? 6.716 5.664 5.041 1.00 86.06 128 ASP A N 1
ATOM 995 C CA . ASP A 1 128 ? 7.718 6.674 5.404 1.00 86.06 128 ASP A CA 1
ATOM 996 C C . ASP A 1 128 ? 9.131 6.092 5.584 1.00 86.06 128 ASP A C 1
ATOM 998 O O . ASP A 1 128 ? 10.007 6.761 6.123 1.00 86.06 128 ASP A O 1
ATOM 1002 N N . SER A 1 129 ? 9.389 4.865 5.124 1.00 74.88 129 SER A N 1
ATOM 1003 C CA . SER A 1 129 ? 10.675 4.179 5.330 1.00 74.88 129 SER A CA 1
ATOM 1004 C C . SER A 1 129 ? 11.903 4.888 4.738 1.00 74.88 129 SER A C 1
ATOM 1006 O O . SER A 1 129 ? 13.025 4.581 5.137 1.00 74.88 129 SER A O 1
ATOM 1008 N N . GLY A 1 130 ? 11.707 5.838 3.817 1.00 65.50 130 GLY A N 1
ATOM 1009 C CA . GLY A 1 130 ? 12.761 6.708 3.281 1.00 65.50 130 GLY A CA 1
ATOM 1010 C C . GLY A 1 130 ? 13.079 7.940 4.138 1.00 65.50 130 GLY A C 1
ATOM 1011 O O . GLY A 1 130 ? 14.053 8.634 3.858 1.00 65.50 130 GLY A O 1
ATOM 1012 N N . ILE A 1 131 ? 12.285 8.227 5.174 1.00 65.06 131 ILE A N 1
ATOM 1013 C CA . ILE A 1 131 ? 12.577 9.278 6.150 1.00 65.06 131 ILE A CA 1
ATOM 1014 C C . ILE A 1 131 ? 13.459 8.648 7.231 1.00 65.06 131 ILE A C 1
ATOM 1016 O O . ILE A 1 131 ? 12.963 8.050 8.187 1.00 65.06 131 ILE A O 1
ATOM 1020 N N . GLU A 1 132 ? 14.783 8.747 7.083 1.00 51.38 132 GLU A N 1
ATOM 1021 C CA . GLU A 1 132 ? 15.671 8.415 8.197 1.00 51.38 132 GLU A CA 1
ATOM 1022 C C . GLU A 1 132 ? 15.320 9.312 9.397 1.00 51.38 132 GLU A C 1
ATOM 1024 O O . GLU A 1 132 ? 15.200 10.533 9.235 1.00 51.38 132 GLU A O 1
ATOM 1029 N N . PRO A 1 133 ? 15.155 8.760 10.614 1.00 49.09 133 PRO A N 1
ATOM 1030 C CA . PRO A 1 133 ? 15.034 9.597 11.793 1.00 49.09 133 PRO A CA 1
ATOM 1031 C C . PRO A 1 133 ? 16.325 10.404 11.905 1.00 49.09 133 PRO A C 1
ATOM 1033 O O . PRO A 1 133 ? 17.414 9.828 11.967 1.00 49.09 133 PRO A O 1
ATOM 1036 N N . ALA A 1 134 ? 16.203 11.734 11.904 1.00 46.78 134 ALA A N 1
ATOM 1037 C CA . ALA A 1 134 ? 17.329 12.640 12.081 1.00 46.78 134 ALA A CA 1
ATOM 1038 C C . ALA A 1 134 ? 18.211 12.120 13.224 1.00 46.78 134 ALA A C 1
ATOM 1040 O O . ALA A 1 134 ? 17.743 11.982 14.359 1.00 46.78 134 ALA A O 1
ATOM 1041 N N . LYS A 1 135 ? 19.472 11.775 12.916 1.00 44.31 135 LYS A N 1
ATOM 1042 C CA . LYS A 1 135 ? 20.456 11.367 13.924 1.00 44.31 135 LYS A CA 1
ATOM 1043 C C . LYS A 1 135 ? 20.407 12.402 15.041 1.00 44.31 135 LYS A C 1
ATOM 1045 O O . LYS A 1 135 ? 20.721 13.569 14.802 1.00 44.31 135 LYS A O 1
ATOM 1050 N N . LYS A 1 136 ? 20.003 11.991 16.250 1.00 43.44 136 LYS A N 1
ATOM 1051 C CA . LYS A 1 136 ? 20.138 12.826 17.446 1.00 43.44 136 LYS A CA 1
ATOM 1052 C C . LYS A 1 136 ? 21.606 13.244 17.505 1.00 43.44 136 LYS A C 1
ATOM 1054 O O . LYS A 1 136 ? 22.465 12.406 17.765 1.00 43.44 136 LYS A O 1
ATOM 1059 N N . ARG A 1 137 ? 21.900 14.516 17.211 1.00 40.62 137 ARG A N 1
ATOM 1060 C CA . ARG A 1 137 ? 23.198 15.122 17.513 1.00 40.62 137 ARG A CA 1
ATOM 1061 C C . ARG A 1 137 ? 23.319 15.075 19.028 1.00 40.62 137 ARG A C 1
ATOM 1063 O O . ARG A 1 137 ? 22.782 15.929 19.721 1.00 40.62 137 ARG A O 1
ATOM 1070 N N . THR A 1 138 ? 23.964 14.036 19.539 1.00 44.34 138 THR A N 1
ATOM 1071 C CA . THR A 1 138 ? 24.459 13.999 20.906 1.00 44.34 138 THR A CA 1
ATOM 1072 C C . THR A 1 138 ? 25.487 15.114 21.024 1.00 44.34 138 THR A C 1
ATOM 1074 O O . THR A 1 138 ? 26.627 14.998 20.579 1.00 44.34 138 THR A O 1
ATOM 1077 N N . SER A 1 139 ? 25.053 16.245 21.571 1.00 46.28 139 SER A N 1
ATOM 1078 C CA . SER A 1 139 ? 25.934 17.279 22.088 1.00 46.28 139 SER A CA 1
ATOM 1079 C C . SER A 1 139 ? 26.788 16.652 23.188 1.00 46.28 139 SER A C 1
ATOM 1081 O O . SER A 1 139 ? 26.323 16.441 24.306 1.00 46.28 139 SER A O 1
ATOM 1083 N N . ARG A 1 140 ? 28.035 16.306 22.859 1.00 46.62 140 ARG A N 1
ATOM 1084 C CA . ARG A 1 140 ? 29.090 16.159 23.862 1.00 46.62 140 ARG A CA 1
ATOM 1085 C C . ARG A 1 140 ? 29.391 17.562 24.383 1.00 46.62 140 ARG A C 1
ATOM 1087 O O . ARG A 1 140 ? 30.113 18.305 23.724 1.00 46.62 140 ARG A O 1
ATOM 1094 N N . SER A 1 141 ? 28.813 17.920 25.524 1.00 50.22 141 SER A N 1
ATOM 1095 C CA . SER A 1 141 ? 29.351 19.003 26.345 1.00 50.22 141 SER A CA 1
ATOM 1096 C C . SER A 1 141 ? 30.638 18.490 26.990 1.00 50.22 141 SER A C 1
ATOM 1098 O O . SER A 1 141 ? 30.629 17.436 27.628 1.00 50.22 141 SER A O 1
ATOM 1100 N N . ARG A 1 142 ? 31.742 19.187 26.716 1.00 53.19 142 ARG A N 1
ATOM 1101 C CA . ARG A 1 142 ? 32.963 19.152 27.522 1.00 53.19 142 ARG A CA 1
ATOM 1102 C C . ARG A 1 142 ? 32.827 20.164 28.646 1.00 53.19 142 ARG A C 1
ATOM 1104 O O . ARG A 1 142 ? 32.155 21.189 28.393 1.00 53.19 142 ARG A O 1
#

Radius of gyration: 17.09 Å; chains: 1; bounding box: 50×40×46 Å